Protein AF-A0AA40DIU8-F1 (afdb_monomer_lite)

Foldseek 3Di:
DDPVVVVVVVVVVVVPDPDDDDDPDDPVCPVPVPVVVQVVCVVVVNDDPVSVVVVVVPDDDPVDDDDCPPVDDDDDPDPPDD

Secondary structure (DSSP, 8-state):
--HHHHHHHHHHHHTT-----------TTTT-HHHHHHHHHHHTT---HHHHHHHHTS---TTS----GGG-----S-----

Sequence (82 aa):
MSVLGQTALQHKLFLRFTTVVIPREQVRAAGCPRLRGFLYRLRNGQQTELDFQRLCRYPYNQTAQPSFADGLRAITPLNLDR

Structure (mmCIF, N/CA/C/O backbone):
data_AF-A0AA40DIU8-F1
#
_entry.id   AF-A0AA40DIU8-F1
#
loop_
_atom_site.group_PDB
_atom_site.id
_atom_site.type_symbol
_atom_site.label_atom_id
_atom_site.label_alt_id
_atom_site.label_comp_id
_atom_site.label_asym_id
_atom_site.label_entity_id
_atom_site.label_seq_id
_atom_site.pdbx_PDB_ins_code
_atom_site.Cartn_x
_atom_site.Cartn_y
_atom_site.Cartn_z
_atom_site.occupancy
_atom_site.B_iso_or_equiv
_atom_site.auth_seq_id
_atom_site.auth_comp_id
_atom_site.auth_asym_id
_atom_site.auth_atom_id
_atom_site.pdbx_PDB_model_num
ATOM 1 N N . MET A 1 1 ? -19.353 32.997 10.935 1.00 45.69 1 MET A N 1
ATOM 2 C CA . MET A 1 1 ? -19.430 31.720 11.686 1.00 45.69 1 MET A CA 1
ATOM 3 C C . MET A 1 1 ? -18.107 30.989 11.486 1.00 45.69 1 MET A C 1
ATOM 5 O O . MET A 1 1 ? -17.702 30.827 10.347 1.00 45.69 1 MET A O 1
ATOM 9 N N . SER A 1 2 ? -17.378 30.694 12.566 1.00 52.75 2 SER A N 1
ATOM 10 C CA . SER A 1 2 ? -15.965 30.267 12.537 1.00 52.75 2 SER A CA 1
ATOM 11 C C . SER A 1 2 ? -15.803 28.770 12.231 1.00 52.75 2 SER A C 1
ATOM 13 O O . SER A 1 2 ? -16.437 27.935 12.875 1.00 52.75 2 SER A O 1
ATOM 15 N N . VAL A 1 3 ? -14.905 28.445 11.294 1.00 55.62 3 VAL A N 1
ATOM 16 C CA . VAL A 1 3 ? -14.517 27.084 10.858 1.00 55.62 3 VAL A CA 1
ATOM 17 C C . VAL A 1 3 ? -14.077 26.191 12.032 1.00 55.62 3 VAL A C 1
ATOM 19 O O . VAL A 1 3 ? -14.303 24.982 12.017 1.00 55.62 3 VAL A O 1
ATOM 22 N N . LEU A 1 4 ? -13.536 26.785 13.102 1.00 54.22 4 LEU A N 1
ATOM 23 C CA . LEU A 1 4 ? -13.093 26.073 14.309 1.00 54.22 4 LEU A CA 1
ATOM 24 C C . LEU A 1 4 ? -14.254 25.464 15.116 1.00 54.22 4 LEU A C 1
ATOM 26 O O . LEU A 1 4 ? -14.077 24.454 15.792 1.00 54.22 4 LEU A O 1
ATOM 30 N N . GLY A 1 5 ? -15.454 26.048 15.041 1.00 56.00 5 GLY A N 1
ATOM 31 C CA . GLY A 1 5 ? -16.639 25.496 15.706 1.00 56.00 5 GLY A CA 1
ATOM 32 C C . GLY A 1 5 ? -17.223 24.277 14.983 1.00 56.00 5 GLY A C 1
ATOM 33 O O . GLY A 1 5 ? -17.855 23.423 15.606 1.00 56.00 5 GLY A O 1
ATOM 34 N N . GLN A 1 6 ? -16.990 24.173 13.673 1.00 58.75 6 GLN A N 1
ATOM 35 C CA . GLN A 1 6 ? -17.570 23.140 12.815 1.00 58.75 6 GLN A CA 1
ATOM 36 C C . GLN A 1 6 ? -16.819 21.804 12.946 1.00 58.75 6 GLN A C 1
ATOM 38 O O . GLN A 1 6 ? -17.453 20.751 13.030 1.00 58.75 6 GLN A O 1
ATOM 43 N N . THR A 1 7 ? -15.491 21.847 13.089 1.00 70.19 7 THR A N 1
ATOM 44 C CA . THR A 1 7 ? -14.634 20.663 13.292 1.00 70.19 7 THR A CA 1
ATOM 45 C C . THR A 1 7 ? -14.879 19.983 14.640 1.00 70.19 7 THR A C 1
ATOM 47 O O . THR A 1 7 ? -14.946 18.756 14.721 1.00 70.19 7 THR A O 1
ATOM 50 N N . ALA A 1 8 ? -15.098 20.764 15.701 1.00 74.50 8 ALA A N 1
ATOM 51 C CA . ALA A 1 8 ? -15.415 20.231 17.025 1.00 74.50 8 ALA A CA 1
ATOM 52 C C . ALA A 1 8 ? -16.773 19.503 17.052 1.00 74.50 8 ALA A C 1
ATOM 54 O O . ALA A 1 8 ? -16.913 18.471 17.712 1.00 74.50 8 ALA A O 1
ATOM 55 N N . LEU A 1 9 ? -17.771 20.011 16.322 1.00 83.25 9 LEU A N 1
ATOM 56 C CA . LEU A 1 9 ? -19.081 19.368 16.199 1.00 83.25 9 LEU A CA 1
ATOM 57 C C . LEU A 1 9 ? -18.999 18.067 15.384 1.00 83.25 9 LEU A C 1
ATOM 59 O O . LEU A 1 9 ? -19.558 17.052 15.798 1.00 83.25 9 LEU A O 1
ATOM 63 N N . GLN A 1 10 ? -18.262 18.080 14.269 1.00 85.50 10 GLN A N 1
ATOM 64 C CA . GLN A 1 10 ? -18.014 16.896 13.437 1.00 85.50 10 GLN A CA 1
ATOM 65 C C . GLN A 1 10 ? -17.308 15.789 14.224 1.00 85.50 10 GLN A C 1
ATOM 67 O O . GLN A 1 10 ? -17.719 14.632 14.157 1.00 85.50 10 GLN A O 1
ATOM 72 N N . HIS A 1 11 ? -16.303 16.141 15.030 1.00 87.88 11 HIS A N 1
ATOM 73 C CA . HIS A 1 11 ? -15.612 15.177 15.882 1.00 87.88 11 HIS A CA 1
ATOM 74 C C . HIS A 1 11 ? -16.550 14.583 16.946 1.00 87.88 11 HIS A C 1
ATOM 76 O O . HIS A 1 11 ? -16.617 13.366 17.100 1.00 87.88 11 HIS A O 1
ATOM 82 N N . LYS A 1 12 ? -17.347 15.414 17.631 1.00 92.44 12 LYS A N 1
ATOM 83 C CA . LYS A 1 12 ? -18.335 14.935 18.615 1.00 92.44 12 LYS A CA 1
ATOM 84 C C . LYS A 1 12 ? -19.380 14.002 18.000 1.00 92.44 12 LYS A C 1
ATOM 86 O O . LYS A 1 12 ? -19.803 13.059 18.660 1.00 92.44 12 LYS A O 1
ATOM 91 N N . LEU A 1 13 ? -19.803 14.262 16.762 1.00 91.38 13 LEU A N 1
ATOM 92 C CA . LEU A 1 13 ? -20.707 13.379 16.026 1.00 91.38 13 LEU A CA 1
ATOM 93 C C . LEU A 1 13 ? -20.016 12.067 15.639 1.00 91.38 13 LEU A C 1
ATOM 95 O O . LEU A 1 13 ? -20.608 11.007 15.816 1.00 91.38 13 LEU A O 1
ATOM 99 N N . PHE A 1 14 ? -18.766 12.128 15.170 1.00 89.75 14 PHE A N 1
ATOM 100 C CA . PHE A 1 14 ? -17.979 10.945 14.819 1.00 89.75 14 PHE A CA 1
ATOM 101 C C . PHE A 1 14 ? -17.862 9.962 15.993 1.00 89.75 14 PHE A C 1
ATOM 103 O O . PHE A 1 14 ? -18.072 8.765 15.821 1.00 89.75 14 PHE A O 1
ATOM 110 N N . LEU A 1 15 ? -17.631 10.471 17.205 1.00 92.62 15 LEU A N 1
ATOM 111 C CA . LEU A 1 15 ? -17.535 9.650 18.418 1.00 92.62 15 LEU A CA 1
ATOM 112 C C . LEU A 1 15 ? -18.843 8.929 18.796 1.00 92.62 15 LEU A C 1
ATOM 114 O O . LEU A 1 15 ? -18.814 8.031 19.634 1.00 92.62 15 LEU A O 1
ATOM 118 N N . ARG A 1 16 ? -19.991 9.297 18.204 1.00 94.12 16 ARG A N 1
ATOM 119 C CA . ARG A 1 16 ? -21.267 8.589 18.416 1.00 94.12 16 ARG A CA 1
ATOM 120 C C . ARG A 1 16 ? -21.395 7.321 17.569 1.00 94.12 16 ARG A C 1
ATOM 122 O O . ARG A 1 16 ? -22.268 6.507 17.860 1.00 94.12 16 ARG A O 1
ATOM 129 N N . PHE A 1 17 ? -20.564 7.132 16.542 1.00 93.88 17 PHE A N 1
ATOM 130 C CA . PHE A 1 17 ? -20.524 5.873 15.798 1.00 93.88 17 PHE A CA 1
ATOM 131 C C . PHE A 1 17 ? -19.757 4.826 16.605 1.00 93.88 17 PHE A C 1
ATOM 133 O O . PHE A 1 17 ? -18.573 4.979 16.886 1.00 93.88 17 PHE A O 1
ATOM 140 N N . THR A 1 18 ? -20.435 3.741 16.964 1.00 94.56 18 THR A N 1
ATOM 141 C CA . THR A 1 18 ? -19.869 2.666 17.797 1.00 94.56 18 THR A CA 1
ATOM 142 C C . THR A 1 18 ? -19.420 1.453 16.992 1.00 94.56 18 THR A C 1
ATOM 144 O O . THR A 1 18 ? -18.702 0.598 17.500 1.00 94.56 18 THR A O 1
ATOM 147 N N . THR A 1 19 ? -19.843 1.365 15.731 1.00 95.31 19 THR A N 1
ATOM 148 C CA . THR A 1 19 ? -19.577 0.220 14.861 1.00 95.31 19 THR A CA 1
ATOM 149 C C . THR A 1 19 ? -18.698 0.650 13.701 1.00 95.31 19 THR A C 1
ATOM 151 O O . THR A 1 19 ? -19.036 1.578 12.968 1.00 95.31 19 THR A O 1
ATOM 154 N N . VAL A 1 20 ? -17.591 -0.064 13.504 1.00 92.50 20 VAL A N 1
ATOM 155 C CA . VAL A 1 20 ? -16.715 0.110 12.344 1.00 92.50 20 VAL A CA 1
ATOM 156 C C . VAL A 1 20 ? -16.722 -1.179 11.537 1.00 92.50 20 VAL A C 1
ATOM 158 O O . VAL A 1 20 ? -16.305 -2.230 12.020 1.00 92.50 20 VAL A O 1
ATOM 161 N N . VAL A 1 21 ? -17.168 -1.092 10.285 1.00 94.50 21 VAL A N 1
ATOM 162 C CA . VAL A 1 21 ? -17.086 -2.195 9.323 1.00 94.50 21 VAL A CA 1
ATOM 163 C C . VAL A 1 21 ? -15.926 -1.913 8.380 1.00 94.50 21 VAL A C 1
ATOM 165 O O . VAL A 1 21 ? -15.936 -0.925 7.650 1.00 94.50 21 VAL A O 1
ATOM 168 N N . ILE A 1 22 ? -14.912 -2.780 8.398 1.00 91.12 22 ILE A N 1
ATOM 169 C CA . ILE A 1 22 ? -13.748 -2.681 7.510 1.00 91.12 22 ILE A CA 1
ATOM 170 C C . ILE A 1 22 ? -13.833 -3.806 6.476 1.00 91.12 22 ILE A C 1
ATOM 172 O O . ILE A 1 22 ? -13.548 -4.958 6.821 1.00 91.12 22 ILE A O 1
ATOM 176 N N . PRO A 1 23 ? -14.162 -3.503 5.207 1.00 90.69 23 PRO A N 1
ATOM 177 C CA . PRO A 1 23 ? -14.044 -4.470 4.127 1.00 90.69 23 PRO A CA 1
ATOM 178 C C . PRO A 1 23 ? -12.601 -4.973 4.030 1.00 90.69 23 PRO A C 1
ATOM 180 O O . PRO A 1 23 ? -11.652 -4.187 3.942 1.00 90.69 23 PRO A O 1
ATOM 183 N N . ARG A 1 24 ? -12.429 -6.295 4.093 1.00 87.81 24 ARG A N 1
ATOM 184 C CA . ARG A 1 24 ? -11.106 -6.936 4.045 1.00 87.81 24 ARG A CA 1
ATOM 185 C C . ARG A 1 24 ? -10.660 -7.255 2.623 1.00 87.81 24 ARG A C 1
ATOM 187 O O . ARG A 1 24 ? -9.462 -7.312 2.359 1.00 87.81 24 ARG A O 1
ATOM 194 N N . GLU A 1 25 ? -11.606 -7.450 1.714 1.00 87.69 25 GLU A N 1
ATOM 195 C CA . GLU A 1 25 ? -11.312 -7.852 0.348 1.00 87.69 25 GLU A CA 1
ATOM 196 C C . GLU A 1 25 ? -10.856 -6.667 -0.519 1.00 87.69 25 GLU A C 1
ATOM 198 O O . GLU A 1 25 ? -11.531 -5.644 -0.620 1.00 87.69 25 GLU A O 1
ATOM 203 N N . GLN A 1 26 ? -9.706 -6.823 -1.184 1.00 88.50 26 GLN A N 1
ATOM 204 C CA . GLN A 1 26 ? -9.241 -5.897 -2.217 1.00 88.50 26 GLN A CA 1
ATOM 205 C C . GLN A 1 26 ? -9.677 -6.398 -3.598 1.00 88.50 26 GLN A C 1
ATOM 207 O O . GLN A 1 26 ? -8.974 -7.193 -4.227 1.00 88.50 26 GLN A O 1
ATOM 212 N N . VAL A 1 27 ? -10.810 -5.889 -4.081 1.00 91.00 27 VAL A N 1
ATOM 213 C CA . VAL A 1 27 ? -11.391 -6.294 -5.374 1.00 91.00 27 VAL A CA 1
ATOM 214 C C . VAL A 1 27 ? -10.739 -5.602 -6.575 1.00 91.00 27 VAL A C 1
ATOM 216 O O . VAL A 1 27 ? -10.598 -6.205 -7.633 1.00 91.00 27 VAL A O 1
ATOM 219 N N . ARG A 1 28 ? -10.236 -4.367 -6.414 1.00 93.19 28 ARG A N 1
ATOM 220 C CA . ARG A 1 28 ? -9.663 -3.582 -7.531 1.00 93.19 28 ARG A CA 1
ATOM 221 C C . ARG A 1 28 ? -8.413 -4.209 -8.151 1.00 93.19 28 ARG A C 1
ATOM 223 O O . ARG A 1 28 ? -8.128 -3.979 -9.317 1.00 93.19 28 ARG A O 1
ATOM 230 N N . ALA A 1 29 ? -7.677 -5.003 -7.376 1.00 93.56 29 ALA A N 1
ATOM 231 C CA . ALA A 1 29 ? -6.487 -5.721 -7.830 1.00 93.56 29 ALA A CA 1
ATOM 232 C C . ALA A 1 29 ? -6.713 -7.243 -7.914 1.00 93.56 29 ALA A C 1
ATOM 234 O O . ALA A 1 29 ? -5.739 -7.992 -7.984 1.00 93.56 29 ALA A O 1
ATOM 235 N N . ALA A 1 30 ? -7.965 -7.722 -7.883 1.00 90.31 30 ALA A N 1
ATOM 236 C CA . ALA A 1 30 ? -8.275 -9.155 -7.834 1.00 90.31 30 ALA A CA 1
ATOM 237 C C . ALA A 1 30 ? -7.691 -9.935 -9.026 1.00 90.31 30 ALA A C 1
ATOM 239 O O . ALA A 1 30 ? -7.149 -11.021 -8.833 1.00 90.31 30 ALA A O 1
ATOM 240 N N . GLY A 1 31 ? -7.700 -9.341 -10.226 1.00 95.44 31 GLY A N 1
ATOM 241 C CA . GLY A 1 31 ? -7.111 -9.928 -11.437 1.00 95.44 31 GLY A CA 1
ATOM 242 C C . GLY A 1 31 ? -5.578 -9.983 -11.453 1.00 95.44 31 GLY A C 1
ATOM 243 O O . GLY A 1 31 ? -4.994 -10.563 -12.361 1.00 95.44 31 GLY A O 1
ATOM 244 N N . CYS A 1 32 ? -4.899 -9.402 -10.458 1.00 95.06 32 CYS A N 1
ATOM 245 C CA . CYS A 1 32 ? -3.443 -9.418 -10.357 1.00 95.06 32 CYS A CA 1
ATOM 246 C C . CYS A 1 32 ? -3.004 -9.831 -8.938 1.00 95.06 32 CYS A C 1
ATOM 248 O O . CYS A 1 32 ? -2.720 -8.969 -8.097 1.00 95.06 32 CYS A O 1
ATOM 250 N N . PRO A 1 33 ? -2.883 -11.146 -8.652 1.00 92.75 33 PRO A N 1
ATOM 251 C CA . PRO A 1 33 ? -2.514 -11.649 -7.324 1.00 92.75 33 PRO A CA 1
ATOM 252 C C . PRO A 1 33 ? -1.203 -11.063 -6.794 1.00 92.75 33 PRO A C 1
ATOM 254 O O . PRO A 1 33 ? -1.085 -10.766 -5.604 1.00 92.75 33 PRO A O 1
ATOM 257 N N . ARG A 1 34 ? -0.236 -10.832 -7.692 1.00 92.06 34 ARG A N 1
ATOM 258 C CA . ARG A 1 34 ? 1.052 -10.209 -7.366 1.00 92.06 34 ARG A CA 1
ATOM 259 C C . ARG A 1 34 ? 0.878 -8.782 -6.844 1.00 92.06 34 ARG A C 1
ATOM 261 O O . ARG A 1 34 ? 1.415 -8.465 -5.785 1.00 92.06 34 ARG A O 1
ATOM 268 N N . LEU A 1 35 ? 0.126 -7.943 -7.563 1.00 92.44 35 LEU A N 1
ATOM 269 C CA . LEU A 1 35 ? -0.151 -6.563 -7.155 1.00 92.44 35 LEU A CA 1
ATOM 270 C C . LEU A 1 35 ? -0.970 -6.534 -5.862 1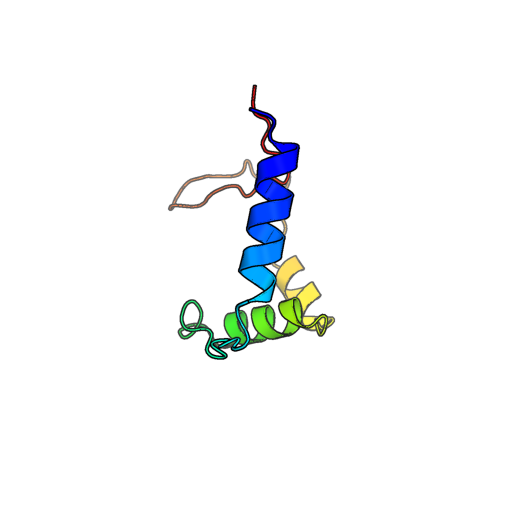.00 92.44 35 LEU A C 1
ATOM 272 O O . LEU A 1 35 ? -0.633 -5.793 -4.944 1.00 92.44 35 LEU A O 1
ATOM 276 N N . ARG A 1 36 ? -1.994 -7.387 -5.748 1.00 93.81 36 ARG A N 1
ATOM 277 C CA . ARG A 1 36 ? -2.813 -7.507 -4.534 1.00 93.81 36 ARG A CA 1
ATOM 278 C C . ARG A 1 36 ? -1.967 -7.843 -3.302 1.00 93.81 36 ARG A C 1
ATOM 280 O O . ARG A 1 36 ? -2.105 -7.186 -2.274 1.00 93.81 36 ARG A O 1
ATOM 287 N N . GLY A 1 37 ? -1.070 -8.824 -3.417 1.00 93.00 37 GLY A N 1
ATOM 288 C CA . GLY A 1 37 ? -0.162 -9.205 -2.333 1.00 93.00 37 GLY A CA 1
ATOM 289 C C . GLY A 1 37 ? 0.823 -8.093 -1.963 1.00 93.00 37 GLY A C 1
ATOM 290 O O . GLY A 1 37 ? 1.056 -7.855 -0.780 1.00 93.00 37 GLY A O 1
ATOM 291 N N . PHE A 1 38 ? 1.361 -7.379 -2.956 1.00 94.25 38 PHE A N 1
ATOM 292 C CA . PHE A 1 38 ? 2.222 -6.220 -2.712 1.00 94.25 38 PHE A CA 1
ATOM 293 C C . PHE A 1 38 ? 1.482 -5.098 -1.968 1.00 94.25 38 PHE A C 1
ATOM 295 O O . PHE A 1 38 ? 1.960 -4.646 -0.933 1.00 94.25 38 PHE A O 1
ATOM 302 N N . LEU A 1 39 ? 0.291 -4.699 -2.432 1.00 94.19 39 LEU A N 1
ATOM 303 C CA . LEU A 1 39 ? -0.516 -3.655 -1.784 1.00 94.19 39 LEU A CA 1
ATOM 304 C C . LEU A 1 39 ? -0.893 -4.023 -0.342 1.00 94.19 39 LEU A C 1
ATOM 306 O O . LEU A 1 39 ? -0.915 -3.153 0.528 1.00 94.19 39 LEU A O 1
ATOM 310 N N . TYR A 1 40 ? -1.162 -5.306 -0.077 1.00 93.94 40 TYR A N 1
ATOM 311 C CA . TYR A 1 40 ? -1.388 -5.795 1.281 1.00 93.94 40 TYR A CA 1
ATOM 312 C C . TYR A 1 40 ? -0.148 -5.603 2.164 1.00 93.94 40 TYR A C 1
ATOM 314 O O . TYR A 1 40 ? -0.260 -5.034 3.247 1.00 93.94 40 TYR A O 1
ATOM 322 N N . ARG A 1 41 ? 1.037 -6.022 1.703 1.00 96.19 41 ARG A N 1
ATOM 323 C CA . ARG A 1 41 ? 2.286 -5.844 2.462 1.00 96.19 41 ARG A CA 1
ATOM 324 C C . ARG A 1 41 ? 2.618 -4.371 2.684 1.00 96.19 41 ARG A C 1
ATOM 326 O O . ARG A 1 41 ? 2.918 -3.992 3.808 1.00 96.19 41 ARG A O 1
ATOM 333 N N . LEU A 1 42 ? 2.480 -3.539 1.650 1.00 95.31 42 LEU A N 1
ATOM 334 C CA . LEU A 1 42 ? 2.689 -2.090 1.717 1.00 95.31 42 LEU A CA 1
ATOM 335 C C . LEU A 1 42 ? 1.815 -1.432 2.792 1.00 95.31 42 LEU A C 1
ATOM 337 O O . LEU A 1 42 ? 2.323 -0.683 3.619 1.00 95.31 42 LEU A O 1
ATOM 341 N N . ARG A 1 43 ? 0.515 -1.752 2.822 1.00 94.25 43 ARG A N 1
ATOM 342 C CA . ARG A 1 43 ? -0.425 -1.205 3.815 1.00 94.25 43 ARG A CA 1
ATOM 343 C C . ARG A 1 43 ? -0.065 -1.583 5.255 1.00 94.25 43 ARG A C 1
ATOM 345 O O . ARG A 1 43 ? -0.364 -0.815 6.162 1.00 94.25 43 ARG A O 1
ATOM 352 N N . ASN A 1 44 ? 0.522 -2.760 5.458 1.00 95.50 44 ASN A N 1
ATOM 353 C CA . ASN A 1 44 ? 0.841 -3.292 6.784 1.00 95.50 44 ASN A CA 1
ATOM 354 C C . ASN A 1 44 ? 2.302 -3.059 7.207 1.00 95.50 44 ASN A C 1
ATOM 356 O O . ASN A 1 44 ? 2.694 -3.535 8.267 1.00 95.50 44 ASN A O 1
ATOM 360 N N . GLY A 1 45 ? 3.120 -2.375 6.398 1.00 97.00 45 GLY A N 1
ATOM 361 C CA . GLY A 1 45 ? 4.544 -2.189 6.704 1.00 97.00 45 GLY A CA 1
ATOM 362 C C . GLY A 1 45 ? 5.368 -3.482 6.617 1.00 97.00 45 GLY A C 1
ATOM 363 O O . GLY A 1 45 ? 6.352 -3.638 7.330 1.00 97.00 45 GLY A O 1
ATOM 364 N N . GLN A 1 46 ? 4.940 -4.439 5.791 1.00 98.06 46 GLN A N 1
ATOM 365 C CA . GLN A 1 46 ? 5.542 -5.772 5.650 1.00 98.06 46 GLN A CA 1
ATOM 366 C C . GLN A 1 46 ? 6.236 -5.963 4.292 1.00 98.06 46 GLN A C 1
ATOM 368 O O . GLN A 1 46 ? 6.295 -7.081 3.777 1.00 98.06 46 GLN A O 1
ATOM 373 N N . GLN A 1 47 ? 6.672 -4.883 3.643 1.00 96.19 47 GLN A N 1
ATOM 374 C CA . GLN A 1 47 ? 7.352 -4.952 2.349 1.00 96.19 47 GLN A CA 1
ATOM 375 C C . GLN A 1 47 ? 8.640 -5.779 2.455 1.00 96.19 47 GLN A C 1
ATOM 377 O O . GLN A 1 47 ? 9.351 -5.725 3.455 1.00 96.19 47 GLN A O 1
ATOM 382 N N . THR A 1 48 ? 8.942 -6.538 1.406 1.00 94.88 48 THR A N 1
ATOM 383 C CA . THR A 1 48 ? 10.150 -7.370 1.320 1.00 94.88 48 THR A CA 1
ATOM 384 C C . THR A 1 48 ? 11.192 -6.740 0.399 1.00 94.88 48 THR A C 1
ATOM 386 O O . THR A 1 48 ? 10.855 -5.939 -0.471 1.00 94.88 48 THR A O 1
ATOM 389 N N . GLU A 1 49 ? 12.446 -7.175 0.507 1.00 95.75 49 GLU A N 1
ATOM 390 C CA . GLU A 1 49 ? 13.504 -6.800 -0.444 1.00 95.75 49 GLU A CA 1
ATOM 391 C C . GLU A 1 49 ? 13.119 -7.143 -1.897 1.00 95.75 49 GLU A C 1
ATOM 393 O O . GLU A 1 49 ? 13.336 -6.368 -2.824 1.00 95.75 49 GLU A O 1
ATOM 398 N N . LEU A 1 50 ? 12.428 -8.268 -2.105 1.00 93.88 50 LEU A N 1
ATOM 399 C CA . LEU A 1 50 ? 11.905 -8.643 -3.418 1.00 93.88 50 LEU A CA 1
ATOM 400 C C . LEU A 1 50 ? 10.863 -7.643 -3.952 1.00 93.88 50 LEU A C 1
ATOM 402 O O . LEU A 1 50 ? 10.759 -7.452 -5.166 1.00 93.88 50 LEU A O 1
ATOM 406 N N . ASP A 1 51 ? 10.071 -7.020 -3.076 1.00 93.69 51 ASP A N 1
ATOM 407 C CA . ASP A 1 51 ? 9.135 -5.969 -3.479 1.00 93.69 51 ASP A CA 1
ATOM 408 C C . ASP A 1 51 ? 9.888 -4.730 -3.967 1.00 93.69 51 ASP A C 1
ATOM 410 O O . ASP A 1 51 ? 9.549 -4.199 -5.026 1.00 93.69 51 ASP A O 1
ATOM 414 N N . PHE A 1 52 ? 10.944 -4.327 -3.256 1.00 91.69 52 PHE A N 1
ATOM 415 C CA . PHE A 1 52 ? 11.811 -3.223 -3.664 1.00 91.69 52 PHE A CA 1
ATOM 416 C C . PHE A 1 52 ? 12.472 -3.495 -5.021 1.00 91.69 52 PHE A C 1
ATOM 418 O O . PHE A 1 52 ? 12.289 -2.726 -5.965 1.00 91.69 52 PHE A O 1
ATOM 425 N N . GLN A 1 53 ? 13.124 -4.650 -5.178 1.00 91.94 53 GLN A N 1
ATOM 426 C CA . GLN A 1 53 ? 13.772 -5.042 -6.434 1.00 91.94 53 GLN A CA 1
ATOM 427 C C . GLN A 1 53 ? 12.811 -5.036 -7.627 1.00 91.94 53 GLN A C 1
ATOM 429 O O . GLN A 1 53 ? 13.190 -4.664 -8.737 1.00 91.94 53 GLN A O 1
ATOM 434 N N . ARG A 1 54 ? 11.550 -5.441 -7.425 1.00 89.44 54 ARG A N 1
ATOM 435 C CA . ARG A 1 54 ? 10.524 -5.404 -8.477 1.00 89.44 54 ARG A CA 1
ATOM 436 C C . ARG A 1 54 ? 10.151 -3.984 -8.878 1.00 89.44 54 ARG A C 1
ATOM 438 O O . ARG A 1 54 ? 9.950 -3.755 -10.066 1.00 89.44 54 ARG A O 1
ATOM 445 N N . LEU A 1 55 ? 10.056 -3.059 -7.926 1.00 87.88 55 LEU A N 1
ATOM 446 C CA . LEU A 1 55 ? 9.798 -1.648 -8.226 1.00 87.88 55 LEU A CA 1
ATOM 447 C C . LEU A 1 55 ? 10.968 -1.040 -9.006 1.00 87.88 55 LEU A C 1
ATOM 449 O O . LEU A 1 55 ? 10.747 -0.361 -10.006 1.00 87.88 55 LEU A O 1
ATOM 453 N N . CYS A 1 56 ? 12.203 -1.378 -8.633 1.00 85.75 56 CYS A N 1
ATOM 454 C CA . CYS A 1 56 ? 13.407 -0.917 -9.324 1.00 85.75 56 CYS A CA 1
ATOM 455 C C . CYS A 1 56 ? 13.540 -1.421 -10.771 1.00 85.75 56 CYS A C 1
ATOM 457 O O . CYS A 1 56 ? 14.305 -0.840 -11.532 1.00 85.75 56 CYS A O 1
ATOM 459 N N . ARG A 1 57 ? 12.797 -2.463 -11.182 1.00 82.94 57 ARG A N 1
ATOM 460 C CA . ARG A 1 57 ? 12.745 -2.910 -12.592 1.00 82.94 57 ARG A CA 1
ATOM 461 C C . ARG A 1 57 ? 11.997 -1.951 -13.512 1.00 82.94 57 ARG A C 1
ATOM 463 O O . ARG A 1 57 ? 12.109 -2.091 -14.726 1.00 82.94 57 ARG A O 1
ATOM 470 N N . TYR A 1 58 ? 11.265 -0.993 -12.955 1.00 72.81 58 TYR A N 1
ATOM 471 C CA . TYR A 1 58 ? 10.593 0.065 -13.702 1.00 72.81 58 TYR A CA 1
ATOM 472 C C . TYR A 1 58 ? 11.262 1.416 -13.406 1.00 72.81 58 TYR A C 1
ATOM 474 O O . TYR A 1 58 ? 10.610 2.309 -12.859 1.00 72.81 58 TYR A O 1
ATOM 482 N N . PRO A 1 59 ? 12.571 1.578 -13.685 1.00 66.00 59 PRO A N 1
ATOM 483 C CA . PRO A 1 59 ? 13.245 2.829 -13.400 1.00 66.00 59 PRO A CA 1
ATOM 484 C C . PRO A 1 59 ? 12.673 3.928 -14.294 1.00 66.00 59 PRO A C 1
ATOM 486 O O . PRO A 1 59 ? 12.536 3.769 -15.508 1.00 66.00 59 PRO A O 1
ATOM 489 N N . TYR A 1 60 ? 12.371 5.070 -13.681 1.00 63.06 60 TYR A N 1
ATOM 490 C CA . TYR A 1 60 ? 12.199 6.315 -14.411 1.00 63.06 60 TYR A CA 1
ATOM 491 C C . TYR A 1 60 ? 13.531 6.647 -15.089 1.00 63.06 60 TYR A C 1
ATOM 493 O O . TYR A 1 60 ? 14.516 6.967 -14.421 1.00 63.06 60 TYR A O 1
ATOM 501 N N . ASN A 1 61 ? 13.591 6.520 -16.410 1.00 63.97 61 ASN A N 1
ATOM 502 C CA . ASN A 1 61 ? 14.775 6.902 -17.159 1.00 63.97 61 ASN A CA 1
ATOM 503 C C . ASN A 1 61 ? 14.735 8.422 -17.357 1.00 63.97 61 ASN A C 1
ATOM 505 O O . ASN A 1 61 ? 13.900 8.907 -18.109 1.00 63.97 61 ASN A O 1
ATOM 509 N N . GLN A 1 62 ? 15.621 9.178 -16.701 1.00 57.91 62 GLN A N 1
ATOM 510 C CA . GLN A 1 62 ? 15.675 10.646 -16.828 1.00 57.91 62 GLN A CA 1
ATOM 511 C C . GLN A 1 62 ? 15.902 11.118 -18.274 1.00 57.91 62 GLN A C 1
ATOM 513 O O . GLN A 1 62 ? 15.554 12.247 -18.607 1.00 57.91 62 GLN A O 1
ATOM 518 N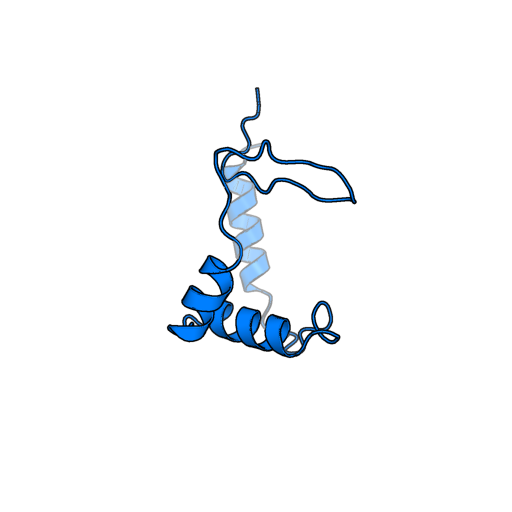 N . THR A 1 63 ? 16.471 10.260 -19.129 1.00 62.16 63 THR A N 1
ATOM 519 C CA . THR A 1 63 ? 16.660 10.544 -20.562 1.00 62.16 63 THR A CA 1
ATOM 520 C C . THR A 1 63 ? 15.406 10.288 -21.397 1.00 62.16 63 THR A C 1
ATOM 522 O O . THR A 1 63 ? 15.273 10.843 -22.486 1.00 62.16 63 THR A O 1
ATOM 525 N N . ALA A 1 64 ? 14.466 9.482 -20.894 1.00 61.44 64 ALA A N 1
ATOM 526 C CA . ALA A 1 64 ? 13.159 9.326 -21.502 1.00 61.44 64 ALA A CA 1
ATOM 527 C C . ALA A 1 64 ? 12.282 10.487 -21.032 1.00 61.44 64 ALA A C 1
ATOM 529 O O . ALA A 1 64 ? 11.984 10.614 -19.844 1.00 61.44 64 ALA A O 1
ATOM 530 N N . GLN A 1 65 ? 11.844 11.342 -21.957 1.00 64.00 65 GLN A N 1
ATOM 531 C CA . GLN A 1 65 ? 10.754 12.250 -21.624 1.00 64.00 65 GLN A CA 1
ATOM 532 C C . GLN A 1 65 ? 9.545 11.406 -21.194 1.00 64.00 65 GLN A C 1
ATOM 534 O O . GLN A 1 65 ? 9.224 10.433 -21.885 1.00 64.00 65 GLN A O 1
ATOM 539 N N . PRO A 1 66 ? 8.887 11.722 -20.063 1.00 65.31 66 PRO A N 1
ATOM 540 C CA . PRO A 1 66 ? 7.694 11.002 -19.654 1.00 65.31 66 PRO A CA 1
ATOM 541 C C . PRO A 1 66 ? 6.642 11.132 -20.757 1.00 65.31 66 PRO A C 1
ATOM 543 O O . PRO A 1 66 ? 6.108 12.210 -21.006 1.00 65.31 66 PRO A O 1
ATOM 546 N N . SER A 1 67 ? 6.372 10.024 -21.443 1.00 70.25 67 SER A N 1
ATOM 547 C CA . SER A 1 67 ? 5.268 9.939 -22.385 1.00 70.25 67 SER A CA 1
ATOM 548 C C . SER A 1 67 ? 3.985 9.714 -21.595 1.00 70.25 67 SER A C 1
ATOM 550 O O . SER A 1 67 ? 3.866 8.743 -20.850 1.00 70.25 67 SER A O 1
ATOM 552 N N . PHE A 1 68 ? 3.019 10.611 -21.768 1.00 76.94 68 PHE A N 1
ATOM 553 C CA . PHE A 1 68 ? 1.644 10.429 -21.293 1.00 76.94 68 PHE A CA 1
ATOM 554 C C . PHE A 1 68 ? 0.769 9.709 -22.329 1.00 76.94 68 PHE A C 1
ATOM 556 O O . PHE A 1 68 ? -0.459 9.750 -22.250 1.00 76.94 68 PHE A O 1
ATOM 563 N N . ALA A 1 69 ? 1.394 9.071 -23.324 1.00 76.62 69 ALA A N 1
ATOM 564 C CA . ALA A 1 69 ? 0.697 8.210 -24.263 1.00 76.62 69 ALA A CA 1
ATOM 565 C C . ALA A 1 69 ? 0.039 7.022 -23.540 1.00 76.62 69 ALA A C 1
ATOM 56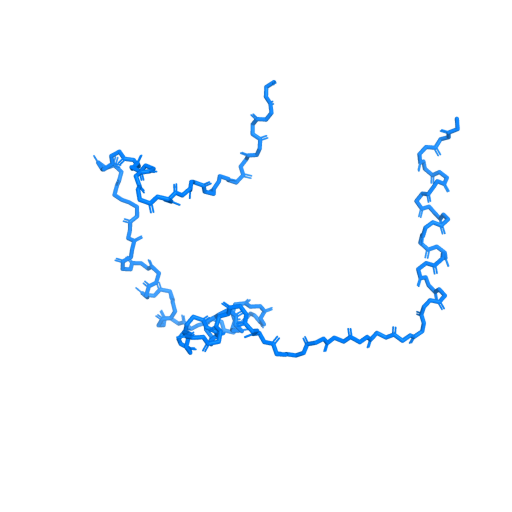7 O O . ALA A 1 69 ? 0.338 6.713 -22.383 1.00 76.62 69 ALA A O 1
ATOM 568 N N . ASP A 1 70 ? -0.889 6.369 -24.237 1.00 81.06 70 ASP A N 1
ATOM 569 C CA . ASP A 1 70 ? -1.506 5.106 -23.816 1.00 81.06 70 ASP A CA 1
ATOM 570 C C . ASP A 1 70 ? -2.209 5.155 -22.448 1.00 81.06 70 ASP A C 1
ATOM 572 O O . ASP A 1 70 ? -2.335 4.156 -21.741 1.00 81.06 70 ASP A O 1
ATOM 576 N N . GLY A 1 71 ? 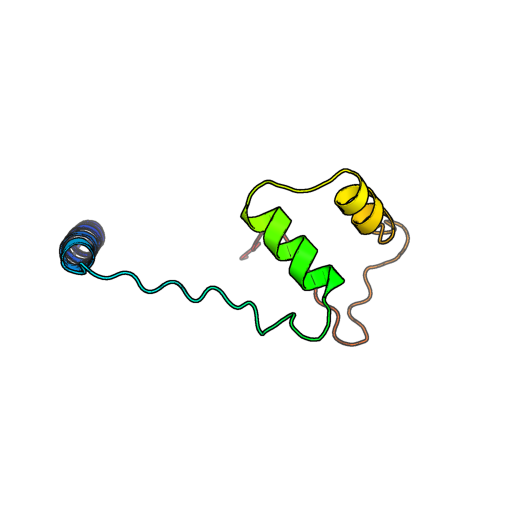-2.699 6.338 -22.067 1.00 82.69 71 GLY A N 1
ATOM 577 C CA . GLY A 1 71 ? -3.458 6.536 -20.832 1.00 82.69 71 GLY A CA 1
ATOM 578 C C . GLY A 1 71 ? -2.604 6.615 -19.564 1.00 82.69 71 GLY A C 1
ATOM 579 O O . GLY A 1 71 ? -3.161 6.597 -18.461 1.00 82.69 71 GLY A O 1
ATOM 580 N N . LEU A 1 72 ? -1.278 6.731 -19.691 1.00 82.69 72 LEU A N 1
ATOM 581 C CA . LEU A 1 72 ? -0.388 6.975 -18.558 1.00 82.69 72 LEU A CA 1
ATOM 582 C C . LEU A 1 72 ? -0.615 8.371 -17.962 1.00 82.69 72 LEU A C 1
ATOM 584 O O . LEU A 1 72 ? -0.855 9.349 -18.666 1.00 82.69 72 LEU A O 1
ATOM 588 N N . ARG A 1 73 ? -0.517 8.472 -16.632 1.00 82.81 73 ARG A N 1
ATOM 589 C CA . ARG A 1 73 ? -0.649 9.734 -15.889 1.00 82.81 73 ARG A CA 1
ATOM 590 C C . ARG A 1 73 ? 0.510 9.891 -14.915 1.00 82.81 73 ARG A C 1
ATOM 592 O O . ARG A 1 73 ? 0.874 8.930 -14.239 1.00 82.81 73 ARG A O 1
ATOM 599 N N . ALA A 1 74 ? 1.053 11.103 -14.811 1.00 81.06 74 ALA A N 1
ATOM 600 C CA . ALA A 1 74 ? 1.992 11.430 -13.744 1.00 81.06 74 ALA A CA 1
ATOM 601 C C . ALA A 1 74 ? 1.259 11.473 -12.400 1.00 81.06 74 ALA A C 1
ATOM 603 O O . ALA A 1 74 ? 0.179 12.050 -12.286 1.00 81.06 74 ALA A O 1
ATOM 604 N N . ILE A 1 75 ? 1.887 10.895 -11.380 1.00 82.06 75 ILE A N 1
ATOM 605 C CA . ILE A 1 75 ? 1.538 11.128 -9.982 1.00 82.06 75 ILE A CA 1
ATOM 606 C C . ILE A 1 75 ? 2.646 12.016 -9.427 1.00 82.06 75 ILE A C 1
ATOM 608 O O . ILE A 1 75 ? 3.768 11.551 -9.224 1.00 82.06 75 ILE A O 1
ATOM 612 N N . THR A 1 76 ? 2.356 13.301 -9.245 1.00 79.94 76 THR A N 1
ATOM 613 C CA . THR A 1 76 ? 3.310 14.262 -8.691 1.00 79.94 76 THR A CA 1
ATOM 614 C C . THR A 1 76 ? 3.065 14.430 -7.192 1.00 79.94 76 THR A C 1
ATOM 616 O O . THR A 1 76 ? 1.915 14.481 -6.761 1.00 79.94 76 THR A O 1
ATOM 619 N N . PRO A 1 77 ? 4.122 14.519 -6.368 1.00 81.31 77 PRO A N 1
ATOM 620 C CA . PRO A 1 77 ? 3.974 14.698 -4.923 1.00 81.31 77 PRO A CA 1
ATOM 621 C C . PRO A 1 77 ? 3.459 16.092 -4.542 1.00 81.31 77 PRO A C 1
ATOM 623 O O . PRO A 1 77 ? 2.948 16.277 -3.442 1.00 81.31 77 PRO A O 1
ATOM 626 N N . LEU A 1 78 ? 3.603 17.072 -5.436 1.00 82.56 78 LEU A N 1
ATOM 627 C CA . LEU A 1 78 ? 3.140 18.437 -5.234 1.00 82.56 78 LEU A CA 1
ATOM 628 C C . LEU A 1 78 ? 1.932 18.697 -6.133 1.00 82.56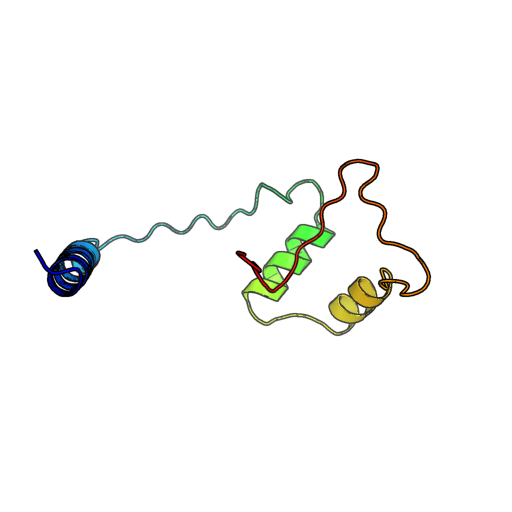 78 LEU A C 1
ATOM 630 O O . LEU A 1 78 ? 2.032 18.575 -7.357 1.00 82.56 78 LEU A O 1
ATOM 634 N N . ASN A 1 79 ? 0.825 19.108 -5.517 1.00 70.31 79 ASN A N 1
ATOM 635 C CA . ASN A 1 79 ? -0.180 19.914 -6.196 1.00 70.31 79 ASN A CA 1
ATOM 636 C C . ASN A 1 79 ? 0.393 21.330 -6.259 1.00 70.31 79 ASN A C 1
ATOM 638 O O . ASN A 1 79 ? 0.265 22.105 -5.313 1.00 70.31 79 ASN A O 1
ATOM 642 N N . LEU A 1 80 ? 1.126 21.633 -7.329 1.00 62.84 80 LEU A N 1
ATOM 643 C CA . LEU A 1 80 ? 1.493 23.011 -7.643 1.00 6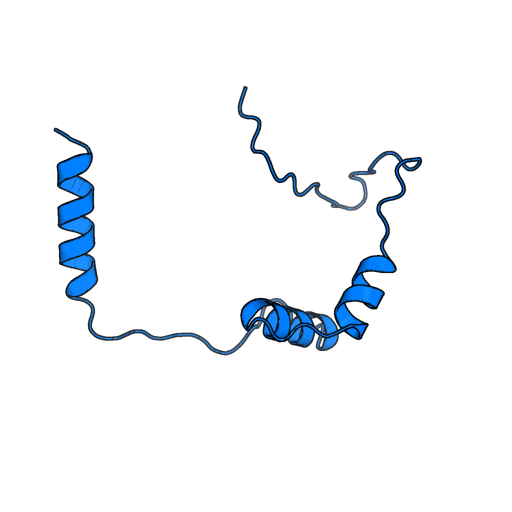2.84 80 LEU A CA 1
ATOM 644 C C . LEU A 1 80 ? 0.242 23.700 -8.193 1.00 62.84 80 LEU A C 1
ATOM 646 O O . LEU A 1 80 ? 0.106 23.870 -9.402 1.00 62.84 80 LEU A O 1
ATOM 650 N N . ASP A 1 81 ? -0.682 24.046 -7.301 1.00 57.00 81 ASP A N 1
ATOM 651 C CA . ASP A 1 81 ? -1.720 25.021 -7.609 1.00 57.00 81 ASP A CA 1
ATOM 652 C C . ASP A 1 81 ? -1.000 26.366 -7.814 1.00 57.00 81 ASP A C 1
ATOM 654 O O . ASP A 1 81 ? -0.335 26.871 -6.906 1.00 57.00 81 ASP A O 1
ATOM 658 N N . ARG A 1 82 ? -1.042 26.894 -9.039 1.00 50.09 82 ARG A N 1
ATOM 659 C CA . ARG A 1 82 ? -0.701 28.292 -9.329 1.00 50.09 82 ARG A CA 1
ATOM 660 C C . ARG A 1 82 ? -1.963 29.131 -9.291 1.00 50.09 82 ARG A C 1
ATOM 662 O O . ARG A 1 82 ? -2.975 28.656 -9.851 1.00 50.09 82 ARG A O 1
#

Organism: NCBI:txid1954250

pLDDT: mean 82.48, std 14.01, range [45.69, 98.06]

Radius of gyration: 20.27 Å; chains: 1; bounding box: 38×43×43 Å